Protein AF-A0A9N9P3Y3-F1 (afdb_monomer_lite)

Radius of gyration: 15.15 Å; chains: 1; bounding box: 37×31×42 Å

InterPro domains:
  IPR044189 Exportin 4/7-like [PTHR12596] (2-146)

Secondary structure (DSSP, 8-state):
-HHHHHTSHHHHHHHHT-STTT-GGGG-GGGHHHHHHHHHHHHHHHTTSS--HHHHHHHHHHHHHHHHHHHT--SHHHHTSHHHHHHHHHHHHHHHHHHTT--SHHHHHHHHHHHTTTTHHHHHHHHHHTTTSHHHHHHHHHHTT-

Foldseek 3Di:
DLLVVLPDPVLVVCQLPVDCVVPVCLLPPVCLLVLLQSLLSSLCNLPVDPPSLVSVVSNCVVVLVLLVVLVPDDDLVSCLDPVNLSSLSRSLSNLQSNLVNDDDPVVNVSVCVSCPPSRVVSLVSNCVSAVPHVSVVSSVSSVVSD

Organism: NCBI:txid94023

Structure (mmCIF, N/CA/C/O backbone):
data_AF-A0A9N9P3Y3-F1
#
_entry.id   AF-A0A9N9P3Y3-F1
#
loop_
_atom_site.group_PDB
_atom_site.id
_atom_site.type_symbol
_atom_site.label_atom_id
_atom_site.label_alt_id
_atom_site.label_comp_id
_atom_site.label_asym_id
_atom_site.label_entity_id
_atom_site.label_seq_id
_atom_site.pdbx_PDB_ins_code
_atom_site.Cartn_x
_atom_site.Cartn_y
_atom_site.Cartn_z
_atom_site.occupancy
_atom_site.B_iso_or_equiv
_atom_site.auth_seq_id
_atom_site.auth_comp_id
_atom_site.auth_asym_id
_atom_site.auth_atom_id
_atom_site.pdbx_PDB_model_num
ATOM 1 N N . SER A 1 1 ? -6.988 8.845 23.192 1.00 81.31 1 SER A N 1
ATOM 2 C CA . SER A 1 1 ? -7.065 7.462 22.665 1.00 81.31 1 SER A CA 1
ATOM 3 C C . SER A 1 1 ? -7.290 7.509 21.160 1.00 81.31 1 SER A C 1
ATOM 5 O O . SER A 1 1 ? -8.011 8.396 20.715 1.00 81.31 1 SER A O 1
ATOM 7 N N . VAL A 1 2 ? -6.705 6.583 20.389 1.00 87.88 2 VAL A N 1
ATOM 8 C CA . VAL A 1 2 ? -6.872 6.491 18.920 1.00 87.88 2 VAL A CA 1
ATOM 9 C C . VAL A 1 2 ? -8.351 6.350 18.524 1.00 87.88 2 VAL A C 1
ATOM 11 O O . VAL A 1 2 ? -8.779 6.930 17.533 1.00 87.88 2 VAL A O 1
ATOM 14 N N . ARG A 1 3 ? -9.170 5.718 19.376 1.00 88.50 3 ARG A N 1
ATOM 15 C CA . ARG A 1 3 ? -10.635 5.641 19.218 1.00 88.50 3 ARG A CA 1
ATOM 16 C C . ARG A 1 3 ? -11.331 6.997 19.110 1.00 88.50 3 ARG A C 1
ATOM 18 O O . ARG A 1 3 ? -12.326 7.112 18.411 1.00 88.50 3 ARG A O 1
ATOM 25 N N . PHE A 1 4 ? -10.832 8.029 19.793 1.00 92.38 4 PHE A N 1
ATOM 26 C CA . PHE A 1 4 ? -11.396 9.375 19.654 1.00 92.38 4 PHE A CA 1
ATOM 27 C C . PHE A 1 4 ? -10.977 10.018 18.333 1.00 92.38 4 PHE A C 1
ATOM 29 O O . PHE A 1 4 ? -11.804 10.668 17.705 1.00 92.38 4 PHE A O 1
ATOM 36 N N . LEU A 1 5 ? -9.736 9.789 17.882 1.00 92.62 5 LEU A N 1
ATOM 37 C CA . LEU A 1 5 ? -9.268 10.281 16.583 1.00 92.62 5 LEU A CA 1
ATOM 38 C C . LEU A 1 5 ? -10.104 9.705 15.437 1.00 92.62 5 LEU A C 1
ATOM 40 O O . LEU A 1 5 ? -10.484 10.461 14.555 1.00 92.62 5 LEU A O 1
ATOM 44 N N . ARG A 1 6 ? -10.468 8.415 15.485 1.00 93.31 6 ARG A N 1
ATOM 45 C CA . ARG A 1 6 ? -11.316 7.761 14.465 1.00 93.31 6 ARG A CA 1
ATOM 46 C C . ARG A 1 6 ? -12.673 8.449 14.249 1.00 93.31 6 ARG A C 1
ATOM 48 O O . ARG A 1 6 ? -13.212 8.397 13.148 1.00 93.31 6 ARG A O 1
ATOM 55 N N . LYS A 1 7 ? -13.199 9.141 15.263 1.00 92.75 7 LYS A N 1
ATOM 56 C CA . LYS A 1 7 ? -14.488 9.851 15.203 1.00 92.75 7 LYS A CA 1
ATOM 57 C C . LYS A 1 7 ? -14.387 11.274 14.655 1.00 92.75 7 LYS A C 1
ATOM 59 O O . LYS A 1 7 ? -15.410 11.902 14.403 1.00 92.75 7 LYS A O 1
ATOM 64 N N . ILE A 1 8 ? -13.175 11.808 14.501 1.00 96.38 8 ILE A N 1
ATOM 65 C CA . ILE A 1 8 ? -12.965 13.161 13.983 1.00 96.38 8 ILE A CA 1
ATOM 66 C C . ILE A 1 8 ? -13.144 13.138 12.464 1.00 96.38 8 ILE A C 1
ATOM 68 O O . ILE A 1 8 ? -12.496 12.351 11.775 1.00 96.38 8 ILE A O 1
ATOM 72 N N . GLN A 1 9 ? -13.962 14.054 11.939 1.00 96.06 9 GLN A N 1
ATOM 73 C CA . GLN A 1 9 ? -14.266 14.157 10.507 1.00 96.06 9 GLN A CA 1
ATOM 74 C C . GLN A 1 9 ? -12.999 14.233 9.642 1.00 96.06 9 GLN A C 1
ATOM 76 O O . GLN A 1 9 ? -12.899 13.553 8.627 1.00 96.06 9 GLN A O 1
ATOM 81 N N . THR A 1 10 ? -11.993 15.000 10.066 1.00 96.06 10 THR A N 1
ATOM 82 C CA . THR A 1 10 ? -10.708 15.094 9.360 1.00 96.06 10 THR A CA 1
ATOM 83 C C . THR A 1 10 ? -9.981 13.750 9.292 1.00 96.06 10 THR A C 1
ATOM 85 O O . THR A 1 10 ? -9.438 13.405 8.250 1.00 96.06 10 THR A O 1
ATOM 88 N N . ALA A 1 11 ? -9.977 12.961 10.370 1.00 95.62 11 ALA A N 1
ATOM 89 C CA . ALA A 1 11 ? -9.327 11.652 10.363 1.00 95.62 11 ALA A CA 1
ATOM 90 C C . ALA A 1 11 ? -10.070 10.663 9.455 1.00 95.62 11 ALA A C 1
ATOM 92 O O . ALA A 1 11 ? -9.432 9.903 8.730 1.00 95.62 11 ALA A O 1
ATOM 93 N N . GLN A 1 12 ? -11.405 10.704 9.456 1.00 95.31 12 GLN A N 1
ATOM 94 C CA . GLN A 1 12 ? -12.231 9.912 8.542 1.00 95.31 12 GLN A CA 1
ATOM 95 C C . GLN A 1 12 ? -11.960 10.287 7.086 1.00 95.31 12 GLN A C 1
ATOM 97 O O . GLN A 1 12 ? -11.727 9.398 6.273 1.00 95.31 12 GLN A O 1
ATOM 102 N N . PHE A 1 13 ? -11.888 11.587 6.785 1.00 96.94 13 PHE A N 1
ATOM 103 C CA . PHE A 1 13 ? -11.543 12.085 5.456 1.00 96.94 13 PHE A CA 1
ATOM 104 C C . PHE A 1 13 ? -10.179 11.5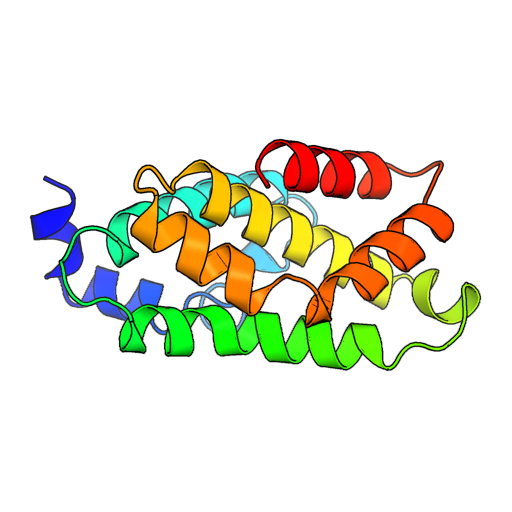67 4.990 1.00 96.94 13 PHE A C 1
ATOM 106 O O . PHE A 1 13 ? -10.076 11.060 3.876 1.00 96.94 13 PHE A O 1
ATOM 113 N N . ILE A 1 14 ? -9.149 11.642 5.845 1.00 97.56 14 ILE A N 1
ATOM 114 C CA . ILE A 1 14 ? -7.808 11.149 5.503 1.00 97.56 14 ILE A CA 1
ATOM 115 C C . ILE A 1 14 ? -7.848 9.640 5.232 1.00 97.56 14 ILE A C 1
ATOM 117 O O . ILE A 1 14 ? -7.297 9.201 4.231 1.00 97.56 14 ILE A O 1
ATOM 121 N N . VAL A 1 15 ? -8.509 8.846 6.084 1.00 96.56 15 VAL A N 1
ATOM 122 C CA . VAL A 1 15 ? -8.613 7.386 5.899 1.00 96.56 15 VAL A CA 1
ATOM 123 C C . VAL A 1 15 ? -9.372 7.031 4.618 1.00 96.56 15 VAL A C 1
ATOM 125 O O . VAL A 1 15 ? -8.980 6.097 3.936 1.00 96.56 15 VAL A O 1
ATOM 128 N N . GLN A 1 16 ? -10.422 7.772 4.265 1.00 96.06 16 GLN A N 1
ATOM 129 C CA . GLN A 1 16 ? -11.226 7.517 3.063 1.00 96.06 16 GLN A CA 1
ATOM 130 C C . GLN A 1 16 ? -10.561 8.003 1.767 1.00 96.06 16 GLN A C 1
ATOM 132 O O . GLN A 1 16 ? -10.933 7.552 0.690 1.00 96.06 16 GLN A O 1
ATOM 137 N N . ASN A 1 17 ? -9.587 8.914 1.852 1.00 97.06 17 ASN A N 1
ATOM 138 C CA . ASN A 1 17 ? -8.957 9.530 0.683 1.00 97.06 17 ASN A CA 1
ATOM 139 C C . ASN A 1 17 ? -7.421 9.496 0.756 1.00 97.06 17 ASN A C 1
ATOM 141 O O . ASN A 1 17 ? -6.746 10.430 0.339 1.00 97.06 17 ASN A O 1
ATOM 145 N N . HIS A 1 18 ? -6.844 8.419 1.284 1.00 97.31 18 HIS A N 1
ATOM 146 C CA . HIS A 1 18 ? -5.434 8.343 1.692 1.00 97.31 18 HIS A CA 1
ATOM 147 C C . HIS A 1 18 ? -4.390 8.293 0.553 1.00 97.31 18 HIS A C 1
ATOM 149 O O . HIS A 1 18 ? -3.224 7.977 0.791 1.00 97.31 18 HIS A O 1
ATOM 155 N N . THR A 1 19 ? -4.790 8.489 -0.701 1.00 96.75 19 THR A N 1
ATOM 156 C CA . THR A 1 19 ? -3.905 8.320 -1.866 1.00 96.75 19 THR A CA 1
ATOM 157 C C . THR A 1 19 ? -3.221 9.630 -2.244 1.00 96.75 19 THR A C 1
ATOM 159 O O . THR A 1 19 ? -3.533 10.695 -1.706 1.00 96.75 19 THR A O 1
ATOM 162 N N . SER A 1 20 ? -2.293 9.579 -3.204 1.00 94.62 20 SER A N 1
ATOM 163 C CA . SER A 1 20 ? -1.590 10.778 -3.668 1.00 94.62 20 SER A CA 1
ATOM 164 C C . SER A 1 20 ? -2.501 11.825 -4.313 1.00 94.62 20 SER A C 1
ATOM 166 O O . SER A 1 20 ? -2.120 12.992 -4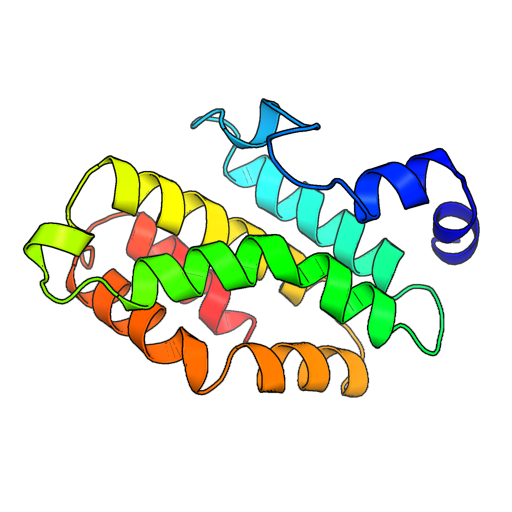.377 1.00 94.62 20 SER A O 1
ATOM 168 N N . LYS A 1 21 ? -3.729 11.442 -4.697 1.00 94.94 21 LYS A N 1
ATOM 169 C CA . LYS A 1 21 ? -4.756 12.352 -5.214 1.00 94.94 21 LYS A CA 1
ATOM 170 C C . LYS A 1 21 ? -5.082 13.489 -4.239 1.00 94.94 21 LYS A C 1
ATOM 172 O O . LYS A 1 21 ? -5.116 14.639 -4.660 1.00 94.94 21 LYS A O 1
ATOM 177 N N . GLU A 1 22 ? -5.288 13.175 -2.959 1.00 97.12 22 GLU A N 1
ATOM 178 C CA . GLU A 1 22 ? -5.508 14.189 -1.912 1.00 97.12 22 GLU A CA 1
ATOM 179 C C . GLU A 1 22 ? -4.218 14.531 -1.154 1.00 97.12 22 GLU A C 1
ATOM 181 O O . GLU A 1 22 ? -4.100 15.605 -0.563 1.00 97.12 22 GLU A O 1
ATOM 186 N N . PHE A 1 23 ? -3.224 13.636 -1.178 1.00 96.19 23 PHE A N 1
ATOM 187 C CA . PHE A 1 23 ? -1.973 13.780 -0.434 1.00 96.19 23 PHE A CA 1
ATOM 188 C C . PHE A 1 23 ? -0.734 13.696 -1.350 1.00 96.19 23 PHE A C 1
ATOM 190 O O . PHE A 1 23 ? 0.002 12.705 -1.305 1.00 96.19 23 PHE A O 1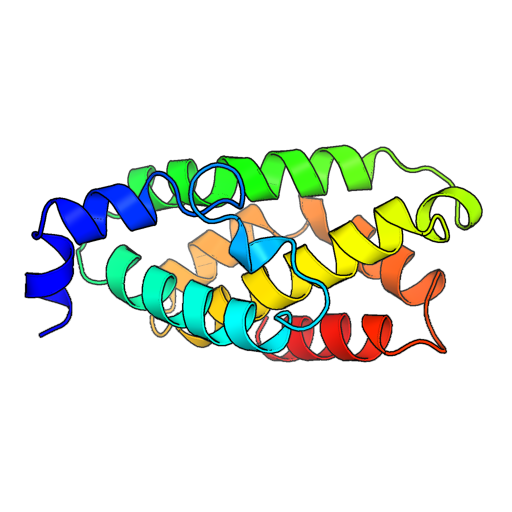
ATOM 197 N N . PRO A 1 24 ? -0.418 14.753 -2.132 1.00 94.88 24 PRO A N 1
ATOM 198 C CA . PRO A 1 24 ? 0.643 14.726 -3.152 1.00 94.88 24 PRO A CA 1
ATOM 199 C C . PRO A 1 24 ? 2.048 14.408 -2.626 1.00 94.88 24 PRO A C 1
ATOM 201 O O . PRO A 1 24 ? 2.931 14.006 -3.383 1.00 94.88 24 PRO A O 1
ATOM 204 N N . PHE A 1 25 ? 2.285 14.552 -1.317 1.00 94.31 25 PHE A N 1
ATOM 205 C CA . PHE A 1 25 ? 3.568 14.201 -0.706 1.00 94.31 25 PHE A CA 1
ATOM 206 C C . PHE A 1 25 ? 3.931 12.714 -0.874 1.00 94.31 25 PHE A C 1
ATOM 208 O O . PHE A 1 25 ? 5.104 12.370 -0.715 1.00 94.31 25 PHE A O 1
ATOM 215 N N . LEU A 1 26 ? 2.954 11.849 -1.182 1.00 94.38 26 LEU A N 1
ATOM 216 C CA . LEU A 1 26 ? 3.136 10.416 -1.427 1.00 94.38 26 LEU A CA 1
ATOM 217 C C . LEU A 1 26 ? 3.866 10.107 -2.749 1.00 94.38 26 LEU A C 1
ATOM 219 O O . LEU A 1 26 ? 4.504 9.053 -2.842 1.00 94.38 26 LEU A O 1
ATOM 223 N N . ASP A 1 27 ? 3.838 11.031 -3.717 1.00 90.56 27 ASP A N 1
ATOM 224 C CA . ASP A 1 27 ? 4.504 10.892 -5.026 1.00 90.56 27 ASP A CA 1
ATOM 225 C C . ASP A 1 27 ? 5.933 11.457 -5.036 1.00 90.56 27 ASP A C 1
ATOM 227 O O . ASP A 1 27 ? 6.700 11.269 -5.983 1.00 90.56 27 ASP A O 1
ATOM 231 N N . VAL A 1 28 ? 6.345 12.123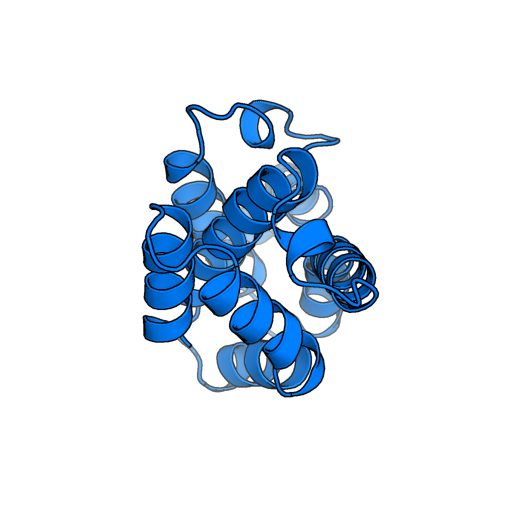 -3.956 1.00 90.50 28 VAL A N 1
ATOM 232 C CA . VAL A 1 28 ? 7.701 12.657 -3.829 1.00 90.50 28 VAL A CA 1
ATOM 233 C C . VAL A 1 28 ? 8.670 11.509 -3.540 1.00 90.50 28 VAL A C 1
ATOM 235 O O . VAL A 1 28 ? 8.641 10.912 -2.464 1.00 90.50 28 VAL A O 1
ATOM 238 N N . LEU A 1 29 ? 9.591 11.232 -4.468 1.00 78.75 29 LEU A N 1
ATOM 239 C CA . LEU A 1 29 ? 10.567 10.132 -4.358 1.00 78.75 29 LEU A CA 1
ATOM 240 C C . LEU A 1 29 ? 11.418 10.178 -3.072 1.00 78.75 29 LEU A C 1
ATOM 242 O O . LEU A 1 29 ? 11.803 9.138 -2.541 1.00 78.75 29 LEU A O 1
ATOM 246 N N . GLY A 1 30 ? 11.682 11.370 -2.526 1.00 84.12 30 GLY A N 1
ATOM 247 C CA . GLY A 1 30 ? 12.386 11.536 -1.246 1.00 84.12 30 GLY A CA 1
ATOM 248 C C . GLY A 1 30 ? 11.577 11.103 -0.013 1.00 84.12 30 GLY A C 1
ATOM 249 O O . GLY A 1 30 ? 12.151 10.818 1.037 1.00 84.12 30 GLY A O 1
ATOM 250 N N . ASN A 1 31 ? 10.253 10.984 -0.137 1.00 86.38 31 ASN A N 1
ATOM 251 C CA . ASN A 1 31 ? 9.328 10.766 0.978 1.00 86.38 31 ASN A CA 1
ATOM 252 C C . ASN A 1 31 ? 8.978 9.293 1.212 1.00 86.38 31 ASN A C 1
ATOM 254 O O . ASN A 1 31 ? 8.111 8.981 2.026 1.00 86.38 31 ASN A O 1
ATOM 258 N N . LEU A 1 32 ? 9.674 8.357 0.566 1.00 83.44 32 LEU A N 1
ATOM 259 C CA . LEU A 1 32 ? 9.391 6.924 0.681 1.00 83.44 32 LEU A CA 1
ATOM 260 C C . LEU A 1 32 ? 9.367 6.416 2.138 1.00 83.44 32 LEU A C 1
ATOM 262 O O . LEU A 1 32 ? 8.570 5.545 2.475 1.00 83.44 32 LEU A O 1
ATOM 266 N N . ARG A 1 33 ? 10.195 6.972 3.035 1.00 88.00 33 ARG A N 1
ATOM 267 C CA . ARG A 1 33 ? 10.155 6.632 4.473 1.00 88.00 33 ARG A CA 1
ATOM 268 C C . ARG A 1 33 ? 8.917 7.187 5.185 1.00 88.00 33 ARG A C 1
ATOM 270 O O . ARG A 1 33 ? 8.395 6.525 6.074 1.00 88.00 33 ARG A O 1
ATOM 277 N N . ILE A 1 34 ? 8.443 8.367 4.786 1.00 93.75 34 ILE A N 1
ATOM 278 C CA . ILE A 1 34 ? 7.259 9.020 5.366 1.00 93.75 34 ILE A CA 1
ATOM 279 C C . ILE A 1 34 ? 6.003 8.196 5.072 1.00 93.75 34 ILE A C 1
ATOM 281 O O . ILE A 1 34 ? 5.141 8.090 5.939 1.00 93.75 34 ILE A O 1
ATOM 285 N N . ARG A 1 35 ? 5.938 7.542 3.905 1.00 95.75 35 ARG A N 1
ATOM 286 C CA . ARG A 1 35 ? 4.836 6.639 3.531 1.00 95.75 35 ARG A CA 1
ATOM 287 C C . ARG A 1 35 ? 4.614 5.524 4.557 1.00 95.75 35 ARG A C 1
ATOM 289 O O . ARG A 1 35 ? 3.478 5.272 4.942 1.00 95.75 35 ARG A O 1
ATOM 296 N N . ILE A 1 36 ? 5.695 4.931 5.075 1.00 96.38 36 ILE A N 1
ATOM 297 C CA . ILE A 1 36 ? 5.624 3.885 6.110 1.00 96.38 36 ILE A CA 1
ATOM 298 C C . ILE A 1 36 ? 4.949 4.444 7.369 1.00 96.38 36 ILE A C 1
ATOM 300 O O . ILE A 1 36 ? 3.996 3.855 7.872 1.00 96.38 36 ILE A O 1
ATOM 304 N N . THR A 1 37 ? 5.404 5.600 7.862 1.00 97.06 37 THR A N 1
ATOM 305 C CA . THR A 1 37 ? 4.817 6.254 9.044 1.00 97.06 37 THR A CA 1
ATOM 306 C C . THR A 1 37 ? 3.358 6.640 8.811 1.00 97.06 37 THR A C 1
ATOM 308 O O . THR A 1 37 ? 2.521 6.416 9.684 1.00 97.06 37 THR A O 1
ATOM 311 N N . TYR A 1 38 ? 3.048 7.183 7.634 1.00 97.94 38 TYR A N 1
ATOM 312 C CA . TYR A 1 38 ? 1.702 7.589 7.244 1.00 97.94 38 TYR A CA 1
ATOM 313 C C . TYR A 1 38 ? 0.732 6.405 7.275 1.00 97.94 38 TYR A C 1
ATOM 315 O O . TYR A 1 38 ? -0.232 6.423 8.038 1.00 97.94 38 TYR A O 1
ATOM 323 N N . TYR A 1 39 ? 1.031 5.326 6.552 1.00 98.25 39 TYR A N 1
ATOM 324 C CA . TYR A 1 39 ? 0.150 4.159 6.506 1.00 98.25 39 TYR A CA 1
ATOM 325 C C . TYR A 1 39 ? 0.116 3.364 7.810 1.00 98.25 39 TYR A C 1
ATOM 327 O O . TYR A 1 39 ? -0.919 2.797 8.157 1.00 98.25 39 TYR A O 1
ATOM 335 N N . SER A 1 40 ? 1.188 3.409 8.603 1.00 98.06 40 SER A N 1
ATOM 336 C CA . SER A 1 40 ? 1.174 2.888 9.971 1.00 98.06 40 SER A CA 1
ATOM 337 C C . SER A 1 40 ? 0.209 3.678 10.865 1.00 98.06 40 SER A C 1
ATOM 339 O O . SER A 1 40 ? -0.504 3.095 11.683 1.00 98.06 40 SER A O 1
ATOM 341 N N . ALA A 1 41 ? 0.138 5.006 10.730 1.00 97.81 41 ALA A N 1
ATOM 342 C CA . ALA A 1 41 ? -0.829 5.821 11.466 1.00 97.81 41 ALA A CA 1
ATOM 343 C C . ALA A 1 41 ? -2.271 5.538 11.016 1.00 97.81 41 ALA A C 1
ATOM 345 O O . ALA A 1 41 ? -3.146 5.360 11.863 1.00 97.81 41 ALA A O 1
ATOM 346 N N . LEU A 1 42 ? -2.510 5.436 9.705 1.00 98.06 42 LEU A N 1
ATOM 347 C CA . LEU A 1 42 ? -3.843 5.154 9.167 1.00 98.06 42 LEU A CA 1
ATOM 348 C C . LEU A 1 42 ? -4.357 3.769 9.545 1.00 98.06 42 LEU A C 1
ATOM 350 O O . LEU A 1 42 ? -5.509 3.663 9.946 1.00 98.06 42 LEU A O 1
ATOM 354 N N . SER A 1 43 ? -3.506 2.743 9.515 1.00 98.06 43 SER A N 1
ATOM 355 C CA . SER A 1 43 ? -3.853 1.396 9.985 1.00 98.06 43 SER A CA 1
ATOM 356 C C . SER A 1 43 ? -4.327 1.412 11.443 1.00 98.06 43 SER A C 1
ATOM 358 O O . SER A 1 43 ? -5.397 0.893 11.758 1.00 98.06 43 SER A O 1
ATOM 360 N N . ARG A 1 44 ? -3.613 2.121 12.336 1.00 97.19 44 ARG A N 1
ATOM 361 C CA . ARG A 1 44 ? -4.044 2.274 13.741 1.00 97.19 44 ARG A CA 1
ATOM 362 C C . ARG A 1 44 ? -5.397 2.968 13.869 1.00 97.19 44 ARG A C 1
ATOM 364 O O . ARG A 1 44 ? -6.161 2.618 14.761 1.00 97.19 44 ARG A O 1
ATOM 371 N N . ILE A 1 45 ? -5.671 3.968 13.031 1.00 96.94 45 ILE A N 1
ATOM 372 C CA . ILE A 1 45 ? -6.948 4.692 13.041 1.00 96.94 45 ILE A CA 1
ATOM 373 C C . ILE A 1 45 ? -8.069 3.794 12.517 1.00 96.94 45 ILE A C 1
ATOM 375 O O . ILE A 1 45 ? -9.104 3.700 13.171 1.00 96.94 45 ILE A O 1
ATOM 379 N N . LEU A 1 46 ? -7.858 3.132 11.376 1.00 96.75 46 LEU A N 1
ATOM 380 C CA . LEU A 1 46 ? -8.815 2.226 10.744 1.00 96.75 46 LEU A CA 1
ATOM 381 C C . LEU A 1 46 ? -9.252 1.135 11.724 1.00 96.75 46 LEU A C 1
ATOM 383 O O . LEU A 1 46 ? -10.439 0.977 11.976 1.00 96.75 46 LEU A O 1
ATOM 387 N N . PHE A 1 47 ? -8.289 0.461 12.353 1.00 96.00 47 PHE A N 1
ATOM 388 C CA . PHE A 1 47 ? -8.530 -0.652 13.272 1.00 96.00 47 PHE A CA 1
ATOM 389 C C . PHE A 1 47 ? -8.839 -0.232 14.720 1.00 96.00 47 PHE A C 1
ATOM 391 O O . PHE A 1 47 ? -8.796 -1.066 15.626 1.00 96.00 47 PHE A O 1
ATOM 398 N N . ALA A 1 48 ? -9.121 1.050 14.979 1.00 94.06 48 ALA A N 1
ATOM 399 C CA . ALA A 1 48 ? -9.449 1.522 16.326 1.00 94.06 48 ALA A CA 1
ATOM 400 C C . ALA A 1 48 ? -10.864 1.122 16.784 1.00 94.06 48 ALA A C 1
ATOM 402 O O . ALA A 1 48 ? -11.126 1.082 17.993 1.00 94.06 48 ALA A O 1
ATOM 403 N N . GLU A 1 49 ? -11.763 0.865 15.833 1.00 88.94 49 GLU A N 1
ATOM 404 C CA . GLU A 1 49 ? -13.153 0.460 16.052 1.00 88.94 49 GLU A CA 1
ATOM 405 C C . GLU A 1 49 ? -13.362 -1.024 15.728 1.00 88.94 49 GLU A C 1
ATOM 407 O O . GLU A 1 49 ? -12.520 -1.674 15.107 1.00 88.94 49 GLU A O 1
ATOM 412 N N . ASP A 1 50 ? -14.482 -1.566 16.199 1.00 85.19 50 ASP A N 1
ATOM 413 C CA . ASP A 1 50 ? -14.917 -2.921 15.869 1.00 85.19 50 ASP A CA 1
ATOM 414 C C . ASP A 1 50 ? -15.702 -2.913 14.540 1.00 85.19 50 ASP A C 1
ATOM 416 O O . ASP A 1 50 ? -16.229 -1.878 14.137 1.00 85.19 50 ASP A O 1
ATOM 420 N N . ASN A 1 51 ? -15.826 -4.071 13.879 1.00 87.44 51 ASN A N 1
ATOM 421 C CA . ASN A 1 51 ? -16.580 -4.251 12.619 1.00 87.44 51 ASN A CA 1
ATOM 422 C C . ASN A 1 51 ? -16.109 -3.363 11.450 1.00 87.44 51 ASN A C 1
ATOM 424 O O . ASN A 1 51 ? -16.905 -2.732 10.759 1.00 87.44 51 ASN A O 1
ATOM 428 N N . VAL A 1 52 ? -14.797 -3.334 11.225 1.00 93.88 52 VAL A N 1
ATOM 429 C CA . VAL A 1 52 ? -14.141 -2.514 10.193 1.00 93.88 52 VAL A CA 1
ATOM 430 C C . VAL A 1 52 ? -14.112 -3.165 8.809 1.00 93.88 52 VAL A C 1
ATOM 432 O O . VAL A 1 52 ? -13.404 -2.685 7.936 1.00 93.88 52 VAL A O 1
ATOM 435 N N . ASP A 1 53 ? -14.829 -4.269 8.600 1.00 94.88 53 ASP A N 1
ATOM 436 C CA . ASP A 1 53 ? -14.735 -5.102 7.396 1.00 94.88 53 ASP A CA 1
ATOM 437 C C . ASP A 1 53 ? -14.978 -4.287 6.111 1.00 94.88 53 ASP A C 1
ATOM 439 O O . ASP A 1 53 ? -14.127 -4.245 5.225 1.00 94.88 53 ASP A O 1
ATOM 443 N N . ARG A 1 54 ? -16.057 -3.495 6.082 1.00 95.62 54 ARG A N 1
ATOM 444 C CA . ARG A 1 54 ? -16.358 -2.587 4.965 1.00 95.62 54 ARG A CA 1
ATOM 445 C C . ARG A 1 54 ? -15.338 -1.456 4.817 1.00 95.62 54 ARG A C 1
ATOM 447 O O . ARG A 1 54 ? -14.957 -1.112 3.705 1.00 95.62 54 ARG A O 1
ATOM 454 N N . ASP A 1 55 ? -14.918 -0.853 5.927 1.00 95.56 55 ASP A N 1
ATOM 455 C CA . ASP A 1 55 ? -13.951 0.248 5.890 1.00 95.56 55 ASP A CA 1
ATOM 456 C C . ASP A 1 55 ? -12.589 -0.233 5.381 1.00 95.56 55 ASP A C 1
ATOM 458 O O . ASP A 1 55 ? -11.911 0.490 4.657 1.00 95.56 55 ASP A O 1
ATOM 462 N N . PHE A 1 56 ? -12.201 -1.457 5.744 1.00 97.56 56 PHE A N 1
ATOM 463 C CA . PHE A 1 56 ? -11.004 -2.114 5.249 1.00 97.56 56 PHE A CA 1
ATOM 464 C C . PHE A 1 56 ? -11.100 -2.365 3.746 1.00 97.56 56 PHE A C 1
ATOM 466 O O . PHE A 1 56 ? -10.187 -1.959 3.035 1.00 97.56 56 PHE A O 1
ATOM 473 N N . GLU A 1 57 ? -12.204 -2.945 3.261 1.00 97.69 57 GLU A N 1
ATOM 474 C CA . GLU A 1 57 ? -12.442 -3.150 1.826 1.00 97.69 57 GLU A CA 1
ATOM 475 C C . GLU A 1 57 ? -12.332 -1.841 1.036 1.00 97.69 57 GLU A C 1
ATOM 477 O O . GLU A 1 57 ? -11.632 -1.790 0.028 1.00 97.69 57 GLU A O 1
ATOM 482 N N . GLU A 1 58 ? -12.967 -0.760 1.500 1.00 97.81 58 GLU A N 1
ATOM 483 C CA . GLU A 1 58 ? -12.860 0.553 0.850 1.00 97.81 58 GLU A CA 1
ATOM 484 C C . GLU A 1 58 ? -11.427 1.104 0.880 1.00 97.81 58 GLU A C 1
ATOM 486 O O . GLU A 1 58 ? -10.967 1.673 -0.110 1.00 97.81 58 GLU A O 1
ATOM 491 N N . PHE A 1 59 ? -10.709 0.911 1.989 1.00 98.38 59 PHE A N 1
ATOM 492 C CA . PHE A 1 59 ? -9.334 1.375 2.159 1.00 98.38 59 PHE A CA 1
ATOM 493 C C . PHE A 1 59 ? -8.367 0.693 1.183 1.00 98.38 59 PHE A C 1
ATOM 495 O O . PHE A 1 59 ? -7.508 1.339 0.595 1.00 98.38 59 PHE A O 1
ATOM 502 N N . ILE A 1 60 ? -8.492 -0.617 0.970 1.00 98.19 60 ILE A N 1
ATOM 503 C CA . ILE A 1 60 ? -7.548 -1.351 0.116 1.00 98.19 60 ILE A CA 1
ATOM 504 C C . ILE A 1 60 ? -7.826 -1.200 -1.382 1.00 98.19 60 ILE A C 1
ATOM 506 O O . ILE A 1 60 ? -6.917 -1.446 -2.168 1.00 98.19 60 ILE A O 1
ATOM 510 N N . LYS A 1 61 ? -9.020 -0.760 -1.808 1.00 98.31 61 LYS A N 1
ATOM 511 C CA . LYS A 1 61 ? -9.386 -0.592 -3.234 1.00 98.31 61 LYS A CA 1
ATOM 512 C C . LYS A 1 61 ? -8.318 0.072 -4.116 1.00 98.31 61 LYS A C 1
ATOM 514 O O . LYS A 1 61 ? -8.017 -0.483 -5.172 1.00 98.31 61 LYS A O 1
ATOM 519 N N . PRO A 1 62 ? -7.730 1.230 -3.755 1.00 98.25 62 PRO A N 1
ATOM 520 C CA . PRO A 1 62 ? -6.684 1.840 -4.577 1.00 98.25 62 PRO A CA 1
ATOM 521 C C . PRO A 1 62 ? -5.417 0.977 -4.685 1.00 98.25 62 PRO A C 1
ATOM 523 O O . PRO A 1 62 ? -4.778 0.952 -5.739 1.00 98.25 62 PRO A O 1
ATOM 526 N N . TRP A 1 63 ? -5.047 0.251 -3.627 1.00 98.38 63 TRP A N 1
ATOM 527 C CA . TRP A 1 63 ? -3.926 -0.689 -3.679 1.00 98.38 63 TRP A CA 1
ATOM 528 C C . TRP A 1 63 ? -4.257 -1.932 -4.486 1.00 98.38 63 TRP A C 1
ATOM 530 O O . TRP A 1 63 ? -3.415 -2.382 -5.253 1.00 98.38 63 TRP A O 1
ATOM 540 N N . ASP A 1 64 ? -5.471 -2.454 -4.344 1.00 98.56 64 ASP A N 1
ATOM 541 C CA . ASP A 1 64 ? -5.945 -3.607 -5.094 1.00 98.56 64 ASP A CA 1
ATOM 542 C C . ASP A 1 64 ? -5.916 -3.321 -6.595 1.00 98.56 64 ASP A C 1
ATOM 544 O O . ASP A 1 64 ? -5.276 -4.054 -7.339 1.00 98.56 64 ASP A O 1
ATOM 548 N N . ALA A 1 65 ? -6.460 -2.179 -7.028 1.00 98.44 65 ALA A N 1
ATOM 549 C CA . ALA A 1 65 ? -6.384 -1.743 -8.421 1.00 98.44 65 ALA A CA 1
ATOM 550 C C . ALA A 1 65 ? -4.931 -1.663 -8.929 1.00 98.44 65 ALA A C 1
ATOM 552 O O . ALA A 1 65 ? -4.627 -2.140 -10.022 1.00 98.44 65 ALA A O 1
ATOM 553 N N . THR A 1 66 ? -4.023 -1.126 -8.106 1.00 98.31 66 THR A N 1
ATOM 554 C CA . THR A 1 66 ? -2.592 -1.030 -8.437 1.00 98.31 66 THR A CA 1
ATOM 555 C C . THR A 1 66 ? -1.939 -2.414 -8.562 1.00 98.31 66 THR A C 1
ATOM 557 O O . THR A 1 66 ? -1.175 -2.657 -9.494 1.00 98.31 66 THR A O 1
ATOM 560 N N . LEU A 1 67 ? -2.218 -3.338 -7.638 1.00 98.56 67 LEU A N 1
ATOM 561 C CA . LEU A 1 67 ? -1.653 -4.692 -7.655 1.00 98.56 67 LEU A CA 1
ATOM 562 C C . LEU A 1 67 ? -2.242 -5.539 -8.785 1.00 98.56 67 LEU A C 1
ATOM 564 O O . LEU A 1 67 ? -1.496 -6.280 -9.419 1.00 98.56 67 LEU A O 1
ATOM 568 N N . VAL A 1 68 ? -3.533 -5.389 -9.088 1.00 98.44 68 VAL A N 1
ATOM 569 C CA . VAL A 1 68 ? -4.182 -6.025 -10.242 1.00 98.44 68 VAL A CA 1
ATOM 570 C C . VAL A 1 68 ? -3.533 -5.552 -11.540 1.00 98.44 68 VAL A C 1
ATOM 572 O O . VAL A 1 68 ? -3.164 -6.389 -12.360 1.00 98.44 68 VAL A O 1
ATOM 575 N N . GLU A 1 69 ? -3.321 -4.242 -11.713 1.00 98.25 69 GLU A N 1
ATOM 576 C CA . GLU A 1 69 ? -2.635 -3.692 -12.889 1.00 98.25 69 GLU A CA 1
ATOM 577 C C . GLU A 1 69 ? -1.209 -4.247 -13.017 1.00 98.25 69 GLU A C 1
ATOM 579 O O . GLU A 1 69 ? -0.834 -4.761 -14.073 1.00 98.25 69 GLU A O 1
ATOM 584 N N . LEU A 1 70 ? -0.435 -4.244 -11.927 1.00 98.38 70 LEU A N 1
ATOM 585 C CA . LEU A 1 70 ? 0.901 -4.848 -11.888 1.00 98.38 70 LEU A CA 1
ATOM 586 C C . LEU A 1 70 ? 0.878 -6.360 -12.171 1.00 98.38 70 LEU A C 1
ATOM 588 O O . LEU A 1 70 ? 1.814 -6.888 -12.770 1.00 98.38 70 LEU A O 1
ATOM 592 N N . GLY A 1 71 ? -0.187 -7.056 -11.774 1.00 97.62 71 GLY A N 1
ATOM 593 C CA . GLY A 1 71 ? -0.404 -8.477 -12.037 1.00 97.62 71 GLY A CA 1
ATOM 594 C C . GLY A 1 71 ? -0.656 -8.803 -13.510 1.00 97.62 71 GLY A C 1
ATOM 595 O O . GLY A 1 71 ? -0.478 -9.951 -13.909 1.00 97.62 71 GLY A O 1
ATOM 596 N N . THR A 1 72 ? -1.017 -7.814 -14.335 1.00 97.44 72 THR A N 1
ATOM 597 C CA . THR A 1 72 ? -1.164 -7.999 -15.791 1.00 97.44 72 THR A CA 1
ATOM 598 C C . THR A 1 72 ? 0.172 -8.006 -16.539 1.00 97.44 72 THR A C 1
ATOM 600 O O . THR A 1 72 ? 0.230 -8.418 -17.701 1.00 97.44 72 THR A O 1
ATOM 603 N N . LEU A 1 73 ? 1.258 -7.564 -15.894 1.00 97.62 73 LEU A N 1
ATOM 604 C CA . LEU A 1 73 ? 2.585 -7.526 -16.500 1.00 97.62 73 LEU A CA 1
ATOM 605 C C . LEU A 1 73 ? 3.112 -8.950 -16.712 1.00 97.62 73 LEU A C 1
ATOM 607 O O . LEU A 1 73 ? 3.219 -9.742 -15.781 1.00 97.62 73 LEU A O 1
ATOM 611 N N . ASN A 1 74 ? 3.503 -9.259 -17.947 1.00 92.81 74 ASN A N 1
ATOM 612 C CA . ASN A 1 74 ? 3.829 -10.620 -18.386 1.00 92.81 74 ASN A CA 1
ATOM 613 C C . ASN A 1 74 ? 5.312 -10.829 -18.746 1.00 92.81 74 ASN A C 1
ATOM 615 O O . ASN A 1 74 ? 5.662 -11.824 -19.378 1.00 92.81 74 ASN A O 1
ATOM 619 N N . SER A 1 75 ? 6.197 -9.890 -18.393 1.00 95.81 75 SER A N 1
ATOM 620 C CA . SER A 1 75 ? 7.630 -10.014 -18.679 1.00 95.81 75 SER A CA 1
ATOM 621 C C . SER A 1 75 ? 8.510 -9.279 -17.673 1.00 95.81 75 SER A C 1
ATOM 623 O O . SER A 1 75 ? 8.154 -8.219 -17.154 1.00 95.81 75 SER A O 1
ATOM 625 N N . LEU A 1 76 ? 9.729 -9.787 -17.478 1.00 95.38 76 LEU A N 1
ATOM 626 C CA . LEU A 1 76 ? 10.752 -9.139 -16.652 1.00 95.38 76 LEU A CA 1
ATOM 627 C C . LEU A 1 76 ? 11.083 -7.720 -17.147 1.00 95.38 76 LEU A C 1
ATOM 629 O O . LEU A 1 76 ? 11.340 -6.817 -16.354 1.00 95.38 76 LEU A O 1
ATOM 633 N N . GLN A 1 77 ? 11.053 -7.504 -18.468 1.00 97.19 77 GLN A N 1
ATOM 634 C CA . GLN A 1 77 ? 11.291 -6.191 -19.070 1.00 97.19 77 GLN A CA 1
ATOM 635 C C . GLN A 1 77 ? 10.197 -5.182 -18.699 1.00 97.19 77 GLN A C 1
ATOM 637 O O . GLN A 1 77 ? 10.508 -4.010 -18.483 1.00 97.19 77 GLN A O 1
ATOM 642 N N . ALA A 1 78 ? 8.941 -5.624 -18.585 1.00 98.06 78 ALA A N 1
ATOM 643 C CA . ALA A 1 78 ? 7.845 -4.779 -18.123 1.00 98.06 78 ALA A CA 1
ATOM 644 C C . ALA A 1 78 ? 8.025 -4.389 -16.645 1.00 98.06 78 ALA A C 1
ATOM 646 O O . ALA A 1 78 ? 7.919 -3.215 -16.298 1.00 98.06 78 ALA A O 1
ATOM 647 N N . PHE A 1 79 ? 8.421 -5.334 -15.786 1.00 98.00 79 PHE A N 1
ATOM 648 C CA . PHE A 1 79 ? 8.743 -5.036 -14.383 1.00 98.00 79 PHE A CA 1
ATOM 649 C C . PHE A 1 79 ? 9.948 -4.099 -14.219 1.00 98.00 79 PHE A C 1
ATOM 651 O O . PHE A 1 79 ? 10.015 -3.337 -13.252 1.00 98.00 79 PHE A O 1
ATOM 658 N N . ARG A 1 80 ? 10.889 -4.116 -15.170 1.00 97.69 80 ARG A N 1
ATOM 659 C CA . ARG A 1 80 ? 12.078 -3.251 -15.174 1.00 97.69 80 ARG A CA 1
ATOM 660 C C . ARG A 1 80 ? 11.823 -1.816 -15.646 1.00 97.69 80 ARG A C 1
ATOM 662 O O . ARG A 1 80 ? 12.753 -1.009 -15.648 1.00 97.69 80 ARG A O 1
ATOM 669 N N . GLN A 1 81 ? 10.590 -1.462 -16.009 1.00 98.00 81 GLN A N 1
ATOM 670 C CA . GLN A 1 81 ? 10.271 -0.089 -16.398 1.00 98.00 81 GLN A CA 1
ATOM 671 C C . GLN A 1 81 ? 10.382 0.876 -15.200 1.00 98.00 81 GLN A C 1
ATOM 673 O O . GLN A 1 81 ? 9.909 0.548 -14.108 1.00 98.00 81 GLN A O 1
ATOM 678 N N . PRO A 1 82 ? 10.944 2.092 -15.371 1.00 96.25 82 PRO A N 1
ATOM 679 C CA . PRO A 1 82 ? 11.098 3.054 -14.274 1.00 96.25 82 PRO A CA 1
ATOM 680 C C . PRO A 1 82 ? 9.785 3.411 -13.563 1.00 96.25 82 PRO A C 1
ATOM 682 O O . PRO A 1 82 ? 9.758 3.512 -12.337 1.00 96.25 82 PRO A O 1
ATOM 685 N N . ALA A 1 83 ? 8.688 3.550 -14.314 1.00 96.06 83 ALA A N 1
ATOM 686 C CA . ALA A 1 83 ? 7.362 3.830 -13.757 1.00 96.06 83 ALA A CA 1
ATOM 687 C C . ALA A 1 83 ? 6.837 2.668 -12.893 1.00 96.06 83 ALA A C 1
ATOM 689 O O . ALA A 1 83 ? 6.310 2.881 -11.799 1.00 96.06 83 ALA A O 1
ATOM 690 N N . VAL A 1 84 ? 7.060 1.427 -13.338 1.00 98.00 84 VAL A N 1
ATOM 691 C CA . VAL A 1 84 ? 6.699 0.221 -12.583 1.00 98.00 84 VAL A CA 1
ATOM 692 C C . VAL A 1 84 ? 7.538 0.125 -11.311 1.00 98.00 84 VAL A C 1
ATOM 694 O O . VAL A 1 84 ? 6.994 -0.073 -10.227 1.00 98.00 84 VAL A O 1
ATOM 697 N N . LYS A 1 85 ? 8.848 0.386 -11.394 1.00 96.94 85 LYS A N 1
ATOM 698 C CA . LYS A 1 85 ? 9.730 0.443 -10.219 1.00 96.94 85 LYS A CA 1
ATOM 699 C C . LYS A 1 85 ? 9.268 1.467 -9.183 1.00 96.94 85 LYS A C 1
ATOM 701 O O . LYS A 1 85 ? 9.297 1.175 -7.985 1.00 96.94 85 LYS A O 1
ATOM 706 N N . ALA A 1 86 ? 8.876 2.665 -9.619 1.00 94.75 86 ALA A N 1
ATOM 707 C CA . ALA A 1 86 ? 8.375 3.713 -8.731 1.00 94.75 86 ALA A CA 1
ATOM 708 C C . ALA A 1 86 ? 7.081 3.271 -8.029 1.00 94.75 86 ALA A C 1
ATOM 710 O O . ALA A 1 86 ? 6.967 3.406 -6.809 1.00 94.75 86 ALA A O 1
ATOM 711 N N . THR A 1 87 ? 6.167 2.651 -8.778 1.00 96.62 87 THR A N 1
ATOM 712 C CA . THR A 1 87 ? 4.907 2.099 -8.262 1.00 96.62 87 THR A CA 1
ATOM 713 C C . THR A 1 87 ? 5.157 1.002 -7.226 1.00 96.62 87 THR A C 1
ATOM 715 O O . THR A 1 87 ? 4.692 1.113 -6.092 1.00 96.62 87 THR A O 1
ATOM 718 N N . LEU A 1 88 ? 5.986 0.003 -7.556 1.00 97.44 88 LEU A N 1
ATOM 719 C CA . LEU A 1 88 ? 6.399 -1.074 -6.646 1.00 97.44 88 LEU A CA 1
ATOM 720 C C . LEU A 1 88 ? 7.073 -0.513 -5.383 1.00 97.44 88 LEU A C 1
ATOM 722 O O . LEU A 1 88 ? 6.772 -0.913 -4.260 1.00 97.44 88 LEU A O 1
ATOM 726 N N . SER A 1 89 ? 7.957 0.472 -5.555 1.00 95.81 89 SER A N 1
ATOM 727 C CA . SER A 1 89 ? 8.639 1.143 -4.445 1.00 95.81 89 SER A CA 1
ATOM 728 C C . SER A 1 89 ? 7.675 1.835 -3.491 1.00 95.81 89 SER A C 1
ATOM 730 O O . SER A 1 89 ? 7.922 1.836 -2.281 1.00 95.81 89 SER A O 1
ATOM 732 N N . GLY A 1 90 ? 6.619 2.442 -4.022 1.00 95.69 90 GLY A N 1
ATOM 733 C CA . GLY A 1 90 ? 5.576 3.068 -3.231 1.00 95.69 90 GLY A CA 1
ATOM 734 C C . GLY A 1 90 ? 4.733 2.037 -2.493 1.00 95.69 90 GLY A C 1
ATOM 735 O O . GLY A 1 90 ? 4.702 2.038 -1.263 1.00 95.69 90 GLY A O 1
ATOM 736 N N . ILE A 1 91 ? 4.105 1.127 -3.239 1.00 97.44 91 ILE A N 1
ATOM 737 C CA . ILE A 1 91 ? 3.102 0.215 -2.688 1.00 97.44 91 ILE A CA 1
ATOM 738 C C . ILE A 1 91 ? 3.681 -0.712 -1.617 1.00 97.44 91 ILE A C 1
ATOM 740 O O . ILE A 1 91 ? 3.108 -0.819 -0.542 1.00 97.44 91 ILE A O 1
ATOM 744 N N . PHE A 1 92 ? 4.874 -1.286 -1.799 1.00 97.69 92 PHE A N 1
ATOM 745 C CA . PHE A 1 92 ? 5.445 -2.162 -0.766 1.00 97.69 92 PHE A CA 1
ATOM 746 C C . PHE A 1 92 ? 5.829 -1.421 0.522 1.00 97.69 92 PHE A C 1
ATOM 748 O O . PHE A 1 92 ? 5.855 -2.018 1.598 1.00 97.69 92 PHE A O 1
ATOM 755 N N . ARG A 1 93 ? 6.091 -0.110 0.461 1.00 96.94 93 ARG A N 1
ATOM 756 C CA . ARG A 1 93 ? 6.320 0.707 1.665 1.00 96.94 93 ARG A CA 1
ATOM 757 C C . ARG A 1 93 ? 5.016 1.080 2.355 1.00 96.94 93 ARG A C 1
ATOM 759 O O . ARG A 1 93 ? 4.984 1.100 3.585 1.00 96.94 93 ARG A O 1
ATOM 766 N N . ASP A 1 94 ? 3.968 1.324 1.579 1.00 97.88 94 ASP A N 1
ATOM 767 C CA . ASP A 1 94 ? 2.616 1.537 2.089 1.00 97.88 94 ASP A CA 1
ATOM 768 C C . ASP A 1 94 ? 2.118 0.303 2.837 1.00 97.88 94 ASP A C 1
ATOM 770 O O . ASP A 1 94 ? 1.791 0.392 4.021 1.00 97.88 94 ASP A O 1
ATOM 774 N N . LEU A 1 95 ? 2.166 -0.856 2.171 1.00 98.31 95 LEU A N 1
ATOM 775 C CA . LEU A 1 95 ? 1.747 -2.142 2.722 1.00 98.31 95 LEU A CA 1
ATOM 776 C C . LEU A 1 95 ? 2.537 -2.485 3.983 1.00 98.31 95 LEU A C 1
ATOM 778 O O . LEU A 1 95 ? 1.945 -2.840 4.997 1.00 98.31 95 LEU A O 1
ATOM 782 N N . ARG A 1 96 ? 3.864 -2.296 3.972 1.00 97.88 96 ARG A N 1
ATOM 783 C CA . ARG A 1 96 ? 4.692 -2.492 5.169 1.00 97.88 96 ARG A CA 1
ATOM 784 C C . ARG A 1 96 ? 4.255 -1.591 6.323 1.00 97.88 96 ARG A C 1
ATOM 786 O O . ARG A 1 96 ? 4.125 -2.054 7.454 1.00 97.88 96 ARG A O 1
ATOM 793 N N . GLY A 1 97 ? 4.054 -0.300 6.053 1.00 97.88 97 GLY A N 1
ATOM 794 C CA . GLY A 1 97 ? 3.592 0.658 7.055 1.00 97.88 97 GLY A CA 1
ATOM 795 C C . GLY A 1 97 ? 2.270 0.224 7.670 1.00 97.88 97 GLY A C 1
ATOM 796 O O . GLY A 1 97 ? 2.153 0.146 8.893 1.00 97.88 97 GLY A O 1
ATOM 797 N N . PHE A 1 98 ? 1.310 -0.120 6.820 1.00 98.31 98 PHE A N 1
ATOM 798 C CA . PHE A 1 98 ? -0.020 -0.553 7.217 1.00 98.31 98 PHE A CA 1
ATOM 799 C C . PHE A 1 98 ? -0.005 -1.838 8.048 1.00 98.31 98 PHE A C 1
ATOM 801 O O . PHE A 1 98 ? -0.570 -1.866 9.143 1.00 98.31 98 PHE A O 1
ATOM 808 N N . LEU A 1 99 ? 0.691 -2.866 7.562 1.00 97.94 99 LEU A N 1
ATOM 809 C CA . LEU A 1 99 ? 0.761 -4.182 8.188 1.00 97.94 99 LEU A CA 1
ATOM 810 C C . LEU A 1 99 ? 1.473 -4.135 9.545 1.00 97.94 99 LEU A C 1
ATOM 812 O O . LEU A 1 99 ? 0.960 -4.680 10.515 1.00 97.94 99 LEU A O 1
ATOM 816 N N . SER A 1 100 ? 2.563 -3.365 9.664 1.00 97.00 100 SER A N 1
ATOM 817 C CA . SER A 1 100 ? 3.318 -3.213 10.925 1.00 97.00 100 SER A CA 1
ATOM 818 C C . SER A 1 100 ? 2.507 -2.641 12.102 1.00 97.00 100 SER A C 1
ATOM 820 O O . SER A 1 100 ? 2.939 -2.683 13.254 1.00 97.00 100 SER A O 1
ATOM 822 N N . ALA A 1 101 ? 1.351 -2.035 11.823 1.00 96.31 101 ALA A N 1
ATOM 823 C CA . ALA A 1 101 ? 0.455 -1.471 12.827 1.00 96.31 101 ALA A CA 1
ATOM 824 C C . ALA A 1 101 ? -0.690 -2.416 13.230 1.00 96.31 101 ALA A C 1
ATOM 826 O O . ALA A 1 101 ? -1.401 -2.119 14.194 1.00 96.31 101 ALA A O 1
ATOM 827 N N . ILE A 1 102 ? -0.865 -3.537 12.528 1.00 96.19 102 ILE A N 1
ATOM 828 C CA . ILE A 1 102 ? -1.890 -4.532 12.830 1.00 96.19 102 ILE A CA 1
ATOM 829 C C . ILE A 1 102 ? -1.437 -5.371 14.026 1.00 96.19 102 ILE A C 1
ATOM 831 O O . ILE A 1 102 ? -0.374 -5.978 14.012 1.00 96.19 102 ILE A O 1
ATOM 835 N N . GLN A 1 103 ? -2.258 -5.412 15.075 1.00 90.38 103 GLN A N 1
ATOM 836 C CA . GLN A 1 103 ? -1.949 -6.161 16.303 1.00 90.38 103 GLN A CA 1
ATOM 837 C C . GLN A 1 103 ? -2.863 -7.367 16.520 1.00 90.38 103 GLN A C 1
ATOM 839 O O . GLN A 1 103 ? -2.505 -8.296 17.239 1.00 90.38 103 GLN A O 1
ATOM 844 N N . SER A 1 104 ? -4.068 -7.351 15.943 1.00 94.50 104 SER A N 1
ATOM 845 C CA . SER A 1 104 ? -5.049 -8.410 16.162 1.00 94.50 104 SER A CA 1
ATOM 846 C C . SER A 1 104 ? -4.951 -9.475 15.073 1.00 94.50 104 SER A C 1
ATOM 848 O O . SER A 1 104 ? -4.812 -9.169 13.888 1.00 94.50 104 SER A O 1
ATOM 850 N N . ARG A 1 105 ? -5.104 -10.742 15.474 1.00 95.94 105 ARG A N 1
ATOM 851 C CA . ARG A 1 105 ? -5.162 -11.873 14.538 1.00 95.94 105 ARG A CA 1
ATOM 852 C C . ARG A 1 105 ? -6.292 -11.719 13.518 1.00 95.94 105 ARG A C 1
ATOM 854 O O . ARG A 1 105 ? -6.096 -12.072 12.364 1.00 95.94 105 ARG A O 1
ATOM 861 N N . LYS A 1 106 ? -7.451 -11.187 13.936 1.00 95.94 106 LYS A N 1
ATOM 862 C CA . LYS A 1 106 ? -8.592 -10.929 13.040 1.00 95.94 106 LYS A CA 1
ATOM 863 C C . LYS A 1 106 ? -8.182 -9.985 11.907 1.00 95.94 106 LYS A C 1
ATOM 865 O O . LYS A 1 106 ? -8.350 -10.323 10.745 1.00 95.94 106 LYS A O 1
ATOM 870 N N . ASN A 1 107 ? -7.618 -8.829 12.249 1.00 96.19 107 ASN A N 1
ATOM 871 C CA . ASN A 1 107 ? -7.286 -7.794 11.270 1.00 96.19 107 ASN A CA 1
ATOM 872 C C . ASN A 1 107 ? -6.127 -8.231 10.365 1.00 96.19 107 ASN A C 1
ATOM 874 O O . ASN A 1 107 ? -6.109 -7.897 9.185 1.00 96.19 107 ASN A O 1
ATOM 878 N N . PHE A 1 108 ? -5.182 -9.009 10.905 1.00 97.38 108 PHE A N 1
ATOM 879 C CA . PHE A 1 108 ? -4.134 -9.625 10.097 1.00 97.38 108 PHE A CA 1
ATOM 880 C C . PHE A 1 108 ? -4.728 -10.610 9.089 1.00 97.38 108 PHE A C 1
ATOM 882 O O . PHE A 1 108 ? -4.370 -10.558 7.920 1.00 97.38 108 PHE A O 1
ATOM 889 N N . LEU A 1 109 ? -5.666 -11.465 9.515 1.00 97.44 109 LEU A N 1
ATOM 890 C CA . LEU A 1 109 ? -6.308 -12.430 8.624 1.00 97.44 109 LEU A CA 1
ATOM 891 C C . LEU A 1 109 ? -7.058 -11.733 7.479 1.00 97.44 109 LEU A C 1
ATOM 893 O O . LEU A 1 109 ? -6.919 -12.158 6.341 1.00 97.44 109 LEU A O 1
ATOM 897 N N . MET A 1 110 ? -7.742 -10.616 7.750 1.00 96.88 110 MET A N 1
ATOM 898 C CA . MET A 1 110 ? -8.376 -9.800 6.702 1.00 96.88 110 MET A CA 1
ATOM 899 C C . MET A 1 110 ? -7.362 -9.305 5.658 1.00 96.88 110 MET A C 1
ATOM 901 O O . MET A 1 110 ? -7.610 -9.381 4.457 1.00 96.88 110 MET A O 1
ATOM 905 N N . PHE A 1 111 ? -6.196 -8.820 6.102 1.00 98.19 111 PHE A N 1
ATOM 906 C CA . PHE A 1 111 ? -5.119 -8.415 5.195 1.00 98.19 111 PHE A CA 1
ATOM 907 C C . PHE A 1 111 ? -4.542 -9.606 4.420 1.00 98.19 111 PHE A C 1
ATOM 909 O O . PHE A 1 111 ? -4.306 -9.509 3.216 1.00 98.19 111 PHE A O 1
ATOM 916 N N . PHE A 1 112 ? -4.327 -10.728 5.106 1.00 98.19 112 PHE A N 1
ATOM 917 C CA . PHE A 1 112 ? -3.778 -11.948 4.531 1.00 98.19 112 PHE A CA 1
ATOM 918 C C . PHE A 1 112 ? -4.677 -12.515 3.429 1.00 98.19 112 PHE A C 1
ATOM 920 O O . PHE A 1 112 ? -4.180 -12.799 2.346 1.00 98.19 112 PHE A O 1
ATOM 927 N N . GLU A 1 113 ? -5.982 -12.637 3.681 1.00 97.81 113 GLU A N 1
ATOM 928 C CA . GLU A 1 113 ? -6.967 -13.164 2.725 1.00 97.81 113 GLU A CA 1
ATOM 929 C C . GLU A 1 113 ? -7.108 -12.281 1.482 1.00 97.81 113 GLU A C 1
ATOM 931 O O . GLU A 1 113 ? -7.339 -12.784 0.383 1.00 97.81 113 GLU A O 1
ATOM 936 N N . TRP A 1 114 ? -6.932 -10.966 1.634 1.00 98.00 114 TRP A N 1
ATOM 937 C CA . TRP A 1 114 ? -6.881 -10.058 0.494 1.00 98.00 114 TRP A CA 1
ATOM 938 C C . TRP A 1 114 ? -5.596 -10.233 -0.331 1.00 98.00 114 TRP A C 1
ATOM 940 O O . TRP A 1 114 ? -5.650 -10.320 -1.561 1.00 98.00 114 TRP A O 1
ATOM 950 N N . PHE A 1 115 ? -4.434 -10.283 0.327 1.00 98.38 115 PHE A N 1
ATOM 951 C CA . PHE A 1 115 ? -3.141 -10.273 -0.359 1.00 98.38 115 PHE A CA 1
ATOM 952 C C . PHE A 1 115 ? -2.748 -11.640 -0.941 1.00 98.38 115 PHE A C 1
ATOM 954 O O . PHE A 1 115 ? -2.271 -11.722 -2.075 1.00 98.38 115 PHE A O 1
ATOM 961 N N . TYR A 1 116 ? -2.924 -12.721 -0.180 1.00 97.44 116 TYR A N 1
ATOM 962 C CA . TYR A 1 116 ? -2.543 -14.076 -0.570 1.00 97.44 116 TYR A CA 1
ATOM 963 C C . TYR A 1 116 ? -3.771 -14.909 -0.975 1.00 97.44 116 TYR A C 1
ATOM 965 O O . TYR A 1 116 ? -4.755 -14.933 -0.242 1.00 97.44 116 TYR A O 1
ATOM 973 N N . PRO A 1 117 ? -3.716 -15.662 -2.092 1.00 96.69 117 PRO A N 1
ATOM 974 C CA . PRO A 1 117 ? -2.582 -15.819 -3.013 1.00 96.69 117 PRO A CA 1
ATOM 975 C C . PRO A 1 117 ? -2.517 -14.749 -4.116 1.00 96.69 1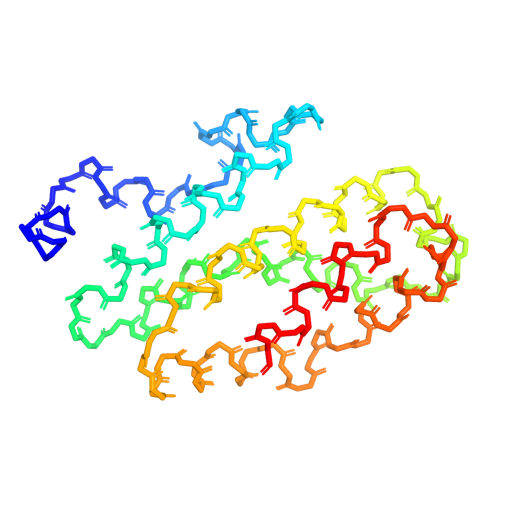17 PRO A C 1
ATOM 977 O O . PRO A 1 117 ? -1.530 -14.692 -4.849 1.00 96.69 117 PRO A O 1
ATOM 980 N N . ASN A 1 118 ? -3.553 -13.915 -4.234 1.00 96.12 118 ASN A N 1
ATOM 981 C CA . ASN A 1 118 ? -3.858 -13.116 -5.426 1.00 96.12 118 ASN A CA 1
ATOM 982 C C . ASN A 1 118 ? -2.721 -12.187 -5.880 1.00 96.12 118 ASN A C 1
ATOM 984 O O . ASN A 1 118 ? -2.434 -12.095 -7.072 1.00 96.12 118 ASN A O 1
ATOM 988 N N . HIS A 1 119 ? -2.039 -11.540 -4.935 1.00 97.81 119 HIS A N 1
ATOM 989 C CA . HIS A 1 119 ? -1.019 -10.522 -5.211 1.00 97.81 119 HIS A CA 1
ATOM 990 C C . HIS A 1 119 ? 0.413 -11.033 -5.012 1.00 97.81 119 HIS A C 1
ATOM 992 O O . HIS A 1 119 ? 1.381 -10.310 -5.259 1.00 97.81 119 HIS A O 1
ATOM 998 N N . MET A 1 120 ? 0.576 -12.305 -4.626 1.00 97.00 120 MET A N 1
ATOM 999 C CA . MET A 1 120 ? 1.887 -12.901 -4.345 1.00 97.00 120 MET A CA 1
ATOM 1000 C C . MET A 1 120 ? 2.783 -12.953 -5.591 1.00 97.00 120 MET A C 1
ATOM 1002 O O . MET A 1 120 ? 3.983 -12.705 -5.509 1.00 97.00 120 MET A O 1
ATOM 1006 N N . GLN A 1 121 ? 2.204 -13.194 -6.769 1.00 96.19 121 GLN A N 1
ATOM 1007 C CA . GLN A 1 121 ? 2.957 -13.219 -8.028 1.00 96.19 121 GLN A CA 1
ATOM 1008 C C . GLN A 1 121 ? 3.637 -11.877 -8.349 1.00 96.19 121 GLN A C 1
ATOM 1010 O O . GLN A 1 121 ? 4.750 -11.858 -8.869 1.00 96.19 121 GLN A O 1
ATOM 1015 N N . VAL A 1 122 ? 3.007 -10.749 -7.992 1.00 98.06 122 VAL A N 1
ATOM 1016 C CA . VAL A 1 122 ? 3.578 -9.407 -8.197 1.00 98.06 122 VAL A CA 1
ATOM 1017 C C . VAL A 1 122 ? 4.833 -9.239 -7.349 1.00 98.06 122 VAL A C 1
ATOM 1019 O O . VAL A 1 122 ? 5.836 -8.711 -7.826 1.00 98.06 122 VAL A O 1
ATOM 1022 N N . LEU A 1 123 ? 4.794 -9.731 -6.108 1.00 97.62 123 LEU A N 1
ATOM 1023 C CA . LEU A 1 123 ? 5.938 -9.745 -5.203 1.00 97.62 123 LEU A CA 1
ATOM 1024 C C . LEU A 1 123 ? 7.092 -10.569 -5.789 1.00 97.62 123 LEU A C 1
ATOM 1026 O O . LEU A 1 123 ? 8.213 -10.063 -5.869 1.00 97.62 123 LEU A O 1
ATOM 1030 N N . CYS A 1 124 ? 6.822 -11.799 -6.234 1.00 97.38 124 CYS A N 1
ATOM 1031 C CA . CYS A 1 124 ? 7.835 -12.688 -6.807 1.00 97.38 124 CYS A CA 1
ATOM 1032 C C . CYS A 1 124 ? 8.490 -12.087 -8.060 1.00 97.38 124 CYS A C 1
ATOM 1034 O O . CYS A 1 124 ? 9.710 -11.932 -8.096 1.00 97.38 124 CYS A O 1
ATOM 1036 N N . HIS A 1 125 ? 7.696 -11.657 -9.046 1.00 97.88 125 HIS A N 1
ATOM 1037 C CA . HIS A 1 125 ? 8.228 -11.063 -10.276 1.00 97.88 125 HIS A CA 1
ATOM 1038 C C . HIS A 1 125 ? 8.998 -9.760 -10.016 1.00 97.88 125 HIS A C 1
ATOM 1040 O O . HIS A 1 125 ? 10.003 -9.486 -10.673 1.00 97.88 125 HIS A O 1
ATOM 1046 N N . ALA A 1 126 ? 8.569 -8.954 -9.039 1.00 97.88 126 ALA A N 1
ATOM 1047 C CA . ALA A 1 126 ? 9.291 -7.747 -8.657 1.00 97.88 126 ALA A CA 1
ATOM 1048 C C . ALA A 1 126 ? 10.658 -8.057 -8.025 1.00 97.88 126 ALA A C 1
ATOM 1050 O O . ALA A 1 126 ? 11.628 -7.361 -8.332 1.00 97.88 126 ALA A O 1
ATOM 1051 N N . LEU A 1 127 ? 10.752 -9.096 -7.185 1.00 97.94 127 LEU A N 1
ATOM 1052 C CA . LEU A 1 127 ? 12.026 -9.559 -6.624 1.00 97.94 127 LEU A CA 1
ATOM 1053 C C . LEU A 1 127 ? 12.971 -10.077 -7.710 1.00 97.94 127 LEU A C 1
ATOM 1055 O O . LEU A 1 127 ? 14.147 -9.723 -7.705 1.00 97.94 127 LEU A O 1
ATOM 1059 N N . GLU A 1 128 ? 12.463 -10.856 -8.664 1.00 97.31 128 GLU A N 1
ATOM 1060 C CA . GLU A 1 128 ? 13.253 -11.350 -9.798 1.00 97.31 128 GLU A CA 1
ATOM 1061 C C . GLU A 1 128 ? 13.750 -10.208 -10.698 1.00 97.31 128 GLU A C 1
ATOM 1063 O O . GLU A 1 128 ? 14.891 -10.207 -11.161 1.00 97.31 128 GLU A O 1
ATOM 1068 N N . ALA A 1 129 ? 12.911 -9.197 -10.939 1.00 97.69 129 ALA A N 1
ATOM 1069 C CA . ALA A 1 129 ? 13.256 -8.065 -11.795 1.00 97.69 129 ALA A CA 1
ATOM 1070 C C . ALA A 1 129 ? 14.323 -7.143 -11.191 1.00 97.69 129 ALA A C 1
ATOM 1072 O O . ALA A 1 129 ? 15.112 -6.567 -11.953 1.00 97.69 129 ALA A O 1
ATOM 1073 N N . TRP A 1 130 ? 14.335 -7.009 -9.860 1.00 97.31 130 TRP A N 1
ATOM 1074 C CA . TRP A 1 130 ? 15.071 -5.986 -9.109 1.00 97.31 130 TRP A CA 1
ATOM 1075 C C . TRP A 1 130 ? 15.949 -6.554 -7.981 1.00 97.31 130 TRP A C 1
ATOM 1077 O O . TRP A 1 130 ? 16.158 -5.876 -6.975 1.00 97.31 130 TRP A O 1
ATOM 1087 N N . SER A 1 131 ? 16.481 -7.769 -8.145 1.00 94.38 131 SER A N 1
ATOM 1088 C CA . SER A 1 131 ? 17.277 -8.484 -7.131 1.00 94.38 131 SER A CA 1
ATOM 1089 C C . SER A 1 131 ? 18.460 -7.684 -6.569 1.00 94.38 131 SER A C 1
ATOM 1091 O O . SER A 1 131 ? 18.742 -7.771 -5.376 1.00 94.38 131 SER A O 1
ATOM 1093 N N . ASP A 1 132 ? 19.105 -6.865 -7.404 1.00 93.31 132 ASP A N 1
ATOM 1094 C CA . ASP A 1 132 ? 20.294 -6.076 -7.043 1.00 93.31 132 ASP A CA 1
ATOM 1095 C C . ASP A 1 132 ? 19.971 -4.612 -6.680 1.00 93.31 132 ASP A C 1
ATOM 1097 O O . ASP A 1 132 ? 20.863 -3.767 -6.591 1.00 93.31 132 ASP A O 1
ATOM 1101 N N . ASP A 1 133 ? 18.691 -4.278 -6.483 1.00 95.88 133 ASP A N 1
ATOM 1102 C CA . ASP A 1 133 ? 18.226 -2.921 -6.194 1.00 95.88 133 ASP A CA 1
ATOM 1103 C C . ASP A 1 133 ? 17.649 -2.777 -4.776 1.00 95.88 133 ASP A C 1
ATOM 1105 O O . ASP A 1 133 ? 17.127 -3.715 -4.171 1.00 95.88 133 ASP A O 1
ATOM 1109 N N . GLY A 1 134 ? 17.656 -1.548 -4.245 1.00 93.75 134 GLY A N 1
ATOM 1110 C CA . GLY A 1 134 ? 17.033 -1.231 -2.956 1.00 93.75 134 GLY A CA 1
ATOM 1111 C C . GLY A 1 134 ? 15.530 -1.547 -2.880 1.00 93.75 134 GLY A C 1
ATOM 1112 O O . GLY A 1 134 ? 14.990 -1.659 -1.774 1.00 93.75 134 GLY A O 1
ATOM 1113 N N . LEU A 1 135 ? 14.847 -1.709 -4.020 1.00 95.88 135 LEU A N 1
ATOM 1114 C CA . LEU A 1 135 ? 13.474 -2.205 -4.089 1.00 95.88 135 LEU A CA 1
ATOM 1115 C C . LEU A 1 135 ? 13.335 -3.630 -3.533 1.00 95.88 135 LEU A C 1
ATOM 1117 O O . LEU A 1 135 ? 12.417 -3.857 -2.747 1.00 95.88 135 LEU A O 1
ATOM 1121 N N . ALA A 1 136 ? 14.254 -4.556 -3.833 1.00 97.44 136 ALA A N 1
ATOM 1122 C CA . ALA A 1 136 ? 14.188 -5.912 -3.282 1.00 97.44 136 ALA A CA 1
ATOM 1123 C C . ALA A 1 136 ? 14.213 -5.895 -1.746 1.00 97.44 136 ALA A C 1
ATOM 1125 O O . ALA A 1 136 ? 13.405 -6.551 -1.094 1.00 97.44 136 ALA A O 1
ATOM 1126 N N . ILE A 1 137 ? 15.049 -5.040 -1.148 1.00 96.06 137 ILE A N 1
ATOM 1127 C CA . ILE A 1 137 ? 15.093 -4.855 0.310 1.00 96.06 137 ILE A CA 1
ATOM 1128 C C . ILE A 1 137 ? 13.758 -4.315 0.844 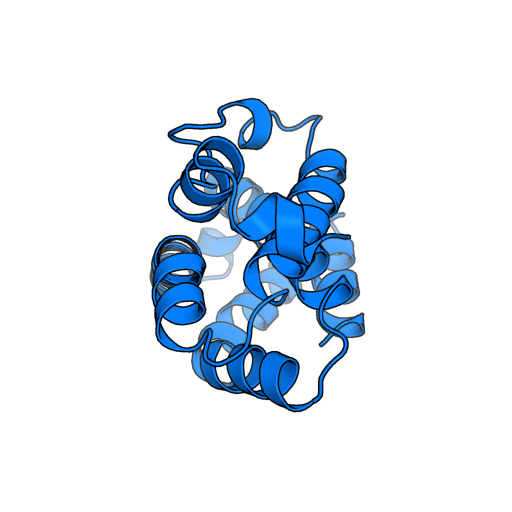1.00 96.06 137 ILE A C 1
ATOM 1130 O O . ILE A 1 137 ? 13.317 -4.718 1.920 1.00 96.06 137 ILE A O 1
ATOM 1134 N N . ALA A 1 138 ? 13.113 -3.386 0.133 1.00 95.31 138 ALA A N 1
ATOM 1135 C CA . ALA A 1 138 ? 11.812 -2.860 0.542 1.00 95.31 138 ALA A CA 1
ATOM 1136 C C . ALA A 1 138 ? 10.727 -3.950 0.526 1.00 95.31 138 ALA A C 1
ATOM 1138 O O . ALA A 1 138 ? 9.944 -4.022 1.472 1.00 95.31 138 ALA A O 1
ATOM 1139 N N . ILE A 1 139 ? 10.737 -4.814 -0.492 1.00 98.00 139 ILE A N 1
ATOM 1140 C CA . ILE A 1 139 ? 9.818 -5.949 -0.626 1.00 98.00 139 ILE A CA 1
ATOM 1141 C C . ILE A 1 139 ? 10.050 -6.978 0.485 1.00 98.00 139 ILE A C 1
ATOM 1143 O O . ILE A 1 139 ? 9.113 -7.348 1.185 1.00 98.00 139 ILE A O 1
ATOM 1147 N N . LEU A 1 140 ? 11.297 -7.395 0.711 1.00 97.81 140 LEU A N 1
ATOM 1148 C CA . LEU A 1 140 ? 11.623 -8.374 1.754 1.00 97.81 140 LEU A CA 1
ATOM 1149 C C . LEU A 1 140 ? 11.285 -7.855 3.157 1.00 97.81 140 LEU A C 1
ATOM 1151 O O . LEU A 1 140 ? 10.848 -8.613 4.016 1.00 97.81 140 LEU A O 1
ATOM 1155 N N . LYS A 1 141 ? 11.436 -6.547 3.394 1.00 96.94 141 LYS A N 1
ATOM 1156 C CA . LYS A 1 141 ? 11.013 -5.917 4.651 1.00 96.94 141 LYS A CA 1
ATOM 1157 C C . LYS A 1 141 ? 9.501 -5.849 4.818 1.00 96.94 141 LYS A C 1
ATOM 1159 O O . LYS A 1 141 ? 9.059 -5.819 5.955 1.00 96.94 141 LYS A O 1
ATOM 1164 N N . PHE A 1 142 ? 8.732 -5.758 3.735 1.00 97.88 142 PHE A N 1
ATOM 1165 C CA . PHE A 1 142 ? 7.285 -5.954 3.798 1.00 97.88 142 PHE A CA 1
ATOM 1166 C C . PHE A 1 142 ? 6.972 -7.410 4.149 1.00 97.88 142 PHE A C 1
ATOM 1168 O O . PHE A 1 142 ? 6.235 -7.648 5.095 1.00 97.88 142 PHE A O 1
ATOM 1175 N N . PHE A 1 143 ? 7.596 -8.360 3.450 1.00 97.25 143 PHE A N 1
ATOM 1176 C CA . PHE A 1 143 ? 7.349 -9.788 3.644 1.00 97.25 143 PHE A CA 1
ATOM 1177 C C . PHE A 1 143 ? 7.733 -10.284 5.043 1.00 97.25 143 PHE A C 1
ATOM 1179 O O . PHE A 1 143 ? 7.115 -11.196 5.555 1.00 97.25 143 PHE A O 1
ATOM 1186 N N . HIS A 1 144 ? 8.711 -9.657 5.701 1.00 96.56 144 HIS A N 1
ATOM 1187 C CA . HIS A 1 144 ? 9.019 -9.934 7.106 1.00 96.56 144 HIS A CA 1
ATOM 1188 C C . HIS A 1 144 ? 7.871 -9.570 8.071 1.00 96.56 144 HIS A C 1
ATOM 1190 O O . HIS A 1 144 ? 7.775 -10.158 9.143 1.00 96.56 144 HIS A O 1
ATOM 1196 N N . GLU A 1 145 ? 7.038 -8.578 7.740 1.00 92.19 145 GLU A N 1
ATOM 1197 C CA . GLU A 1 145 ? 5.858 -8.223 8.549 1.00 92.19 145 GLU A CA 1
ATOM 1198 C C . GLU A 1 145 ? 4.631 -9.101 8.214 1.00 92.19 145 GLU A C 1
ATOM 1200 O O . GLU A 1 145 ? 3.626 -9.013 8.920 1.00 92.19 145 GLU A O 1
ATOM 1205 N N . PHE A 1 146 ? 4.690 -9.880 7.124 1.00 89.38 146 PHE A N 1
ATOM 1206 C CA . PHE A 1 146 ? 3.607 -10.701 6.566 1.00 89.38 146 PHE A CA 1
ATOM 1207 C C . PHE A 1 146 ? 3.708 -12.155 7.019 1.00 89.38 146 PHE A C 1
ATOM 1209 O O . PHE A 1 146 ? 2.657 -12.701 7.413 1.00 89.38 146 PHE A O 1
#

pLDDT: mean 95.67, std 3.53, range [78.75, 98.56]

Sequence (146 aa):
SVRFLRKIQTAQFIVQNHTSKEFPFLDVLGNLRIRITYYSALSRILFAEDNVDRDFEEFIKPWDATLVELGTLNSLQAFRQPAVKATLSGIFRDLRGFLSAIQSRKNFLMFFEWFYPNHMQVLCHALEAWSDDGLAIAILKFFHEF